Protein AF-A0A818KLT3-F1 (afdb_monomer)

Radius of gyration: 35.31 Å; Cα contacts (8 Å, |Δi|>4): 53; chains: 1; bounding box: 68×45×91 Å

Structure (mmCIF, N/CA/C/O backbone):
data_AF-A0A818KLT3-F1
#
_entry.id   AF-A0A818KLT3-F1
#
loop_
_atom_site.group_PDB
_atom_site.id
_atom_site.type_symbol
_atom_site.label_atom_id
_atom_site.label_alt_id
_atom_site.label_comp_id
_atom_site.label_asym_id
_atom_site.label_entity_id
_atom_site.label_seq_id
_atom_site.pdbx_PDB_ins_code
_atom_site.Cartn_x
_atom_site.Cartn_y
_atom_site.Car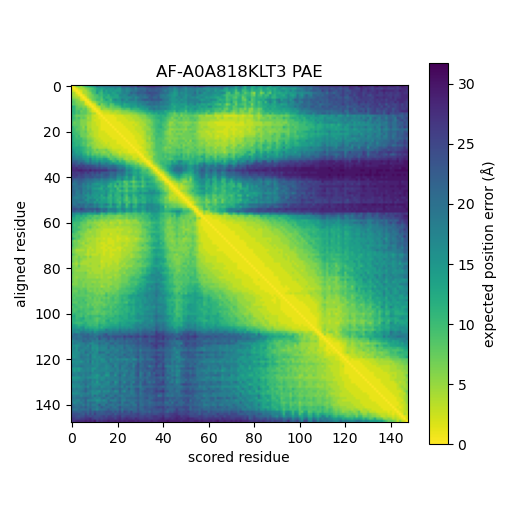tn_z
_atom_site.occupancy
_atom_site.B_iso_or_equiv
_atom_site.auth_seq_id
_atom_site.auth_comp_id
_atom_site.auth_asym_id
_atom_site.auth_atom_id
_atom_site.pdbx_PDB_model_num
ATOM 1 N N . LEU A 1 1 ? -3.341 -12.448 -14.143 1.00 58.94 1 LEU A N 1
ATOM 2 C CA . LEU A 1 1 ? -2.580 -11.339 -14.772 1.00 58.94 1 LEU A CA 1
ATOM 3 C C . LEU A 1 1 ? -2.414 -11.586 -16.280 1.00 58.94 1 LEU A C 1
ATOM 5 O O . LEU A 1 1 ? -1.324 -11.453 -16.813 1.00 58.94 1 LEU A O 1
ATOM 9 N N . GLU A 1 2 ? -3.491 -11.923 -17.000 1.00 61.22 2 GLU A N 1
ATOM 10 C CA . GLU A 1 2 ? -3.429 -12.132 -18.464 1.00 61.22 2 GLU A CA 1
ATOM 11 C C . GLU A 1 2 ? -3.112 -10.834 -19.226 1.00 61.22 2 GLU A C 1
ATOM 13 O O . GLU A 1 2 ? -2.567 -10.857 -20.324 1.00 61.22 2 GLU A O 1
ATOM 18 N N . ILE A 1 3 ? -3.393 -9.685 -18.604 1.00 61.66 3 ILE A N 1
ATOM 19 C CA . ILE A 1 3 ? -3.126 -8.349 -19.146 1.00 61.66 3 ILE A CA 1
ATOM 20 C C . ILE A 1 3 ? -1.622 -8.115 -19.374 1.00 61.66 3 ILE A C 1
ATOM 22 O O . ILE A 1 3 ? -1.264 -7.452 -20.342 1.00 61.66 3 ILE A O 1
ATOM 26 N N . GLU A 1 4 ? -0.742 -8.709 -18.561 1.00 59.59 4 GLU A N 1
ATOM 27 C CA . GLU A 1 4 ? 0.715 -8.554 -18.712 1.00 59.59 4 GLU A CA 1
ATOM 28 C C . GLU A 1 4 ? 1.304 -9.384 -19.863 1.00 59.59 4 GLU A C 1
ATOM 30 O O . GLU A 1 4 ? 2.436 -9.147 -20.274 1.00 59.59 4 GLU A O 1
ATOM 35 N N . GLN A 1 5 ? 0.545 -10.327 -20.435 1.00 61.34 5 GLN A N 1
ATOM 36 C CA . GLN A 1 5 ? 0.989 -11.089 -21.610 1.00 61.34 5 GLN A CA 1
ATOM 37 C C . GLN A 1 5 ? 0.965 -10.255 -22.897 1.00 61.34 5 GLN A C 1
ATOM 39 O O . GLN A 1 5 ? 1.526 -10.661 -23.914 1.00 61.34 5 GLN A O 1
ATOM 44 N N . ARG A 1 6 ? 0.313 -9.089 -22.880 1.00 65.88 6 ARG A N 1
ATOM 45 C CA . ARG A 1 6 ? 0.240 -8.191 -24.028 1.00 65.88 6 ARG A CA 1
ATOM 46 C C . ARG A 1 6 ? 1.234 -7.048 -23.835 1.00 65.88 6 ARG A C 1
ATOM 48 O O . ARG A 1 6 ? 1.135 -6.288 -22.876 1.00 65.88 6 ARG A O 1
ATOM 55 N N . VAL A 1 7 ? 2.175 -6.907 -24.768 1.00 60.53 7 VAL A N 1
ATOM 56 C CA . VAL A 1 7 ? 3.218 -5.871 -24.717 1.00 60.53 7 VAL A CA 1
ATOM 57 C C . VAL A 1 7 ? 2.644 -4.527 -25.169 1.00 60.53 7 VAL A C 1
ATOM 59 O O . VAL A 1 7 ? 2.838 -4.099 -26.303 1.00 60.53 7 VAL A O 1
ATOM 62 N N . PHE A 1 8 ? 1.882 -3.866 -24.298 1.00 66.69 8 PHE A N 1
ATOM 63 C CA . PHE A 1 8 ? 1.438 -2.492 -24.519 1.00 66.69 8 PHE A CA 1
ATOM 64 C C . PHE A 1 8 ? 1.324 -1.725 -23.203 1.00 66.69 8 PHE A C 1
ATOM 66 O O . PHE A 1 8 ? 0.899 -2.235 -22.165 1.00 66.69 8 PHE A O 1
ATOM 73 N N . THR A 1 9 ? 1.688 -0.447 -23.243 1.00 64.44 9 THR A N 1
ATOM 74 C CA . THR A 1 9 ? 1.477 0.465 -22.123 1.00 64.44 9 THR A CA 1
ATOM 75 C C . THR A 1 9 ? 1.062 1.832 -22.647 1.00 64.44 9 THR A C 1
ATOM 77 O O . THR A 1 9 ? 1.774 2.448 -23.430 1.00 64.44 9 THR A O 1
ATOM 80 N N . LEU A 1 10 ? -0.105 2.309 -22.210 1.00 68.75 10 LEU A N 1
ATOM 81 C CA . LEU A 1 10 ? -0.555 3.696 -22.409 1.00 68.75 10 LEU A CA 1
ATOM 82 C C . LEU A 1 10 ? -0.113 4.598 -21.248 1.00 68.75 10 LEU A C 1
ATOM 84 O O . LEU A 1 10 ? -0.602 5.712 -21.076 1.00 68.75 10 LEU A O 1
ATOM 88 N N . ASN A 1 11 ? 0.768 4.090 -20.387 1.00 71.62 11 ASN A N 1
ATOM 89 C CA . ASN A 1 11 ? 1.147 4.777 -19.173 1.00 71.62 11 ASN A CA 1
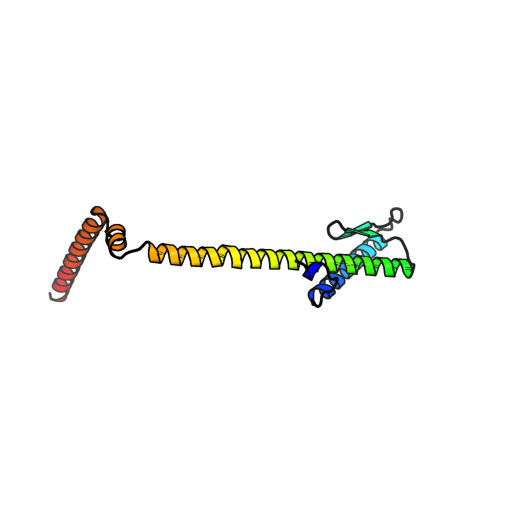ATOM 90 C C . ASN A 1 11 ? 2.145 5.901 -19.485 1.00 71.62 11 ASN A C 1
ATOM 92 O O . ASN A 1 11 ? 3.236 5.630 -19.986 1.00 71.62 11 ASN A O 1
ATOM 96 N N . HIS A 1 12 ? 1.803 7.140 -19.124 1.00 74.31 12 HIS A N 1
ATOM 97 C CA . HIS A 1 12 ? 2.683 8.308 -19.256 1.00 74.31 12 HIS A CA 1
ATOM 98 C C . HIS A 1 12 ? 4.050 8.099 -18.576 1.00 74.31 12 HIS A C 1
ATOM 100 O O . HIS A 1 12 ? 5.069 8.564 -19.085 1.00 74.31 12 HIS A O 1
ATOM 106 N N . TYR A 1 13 ? 4.100 7.296 -17.503 1.00 76.25 13 TYR A N 1
ATOM 107 C CA . TYR A 1 13 ? 5.344 6.937 -16.817 1.00 76.25 13 TYR A CA 1
ATOM 108 C C . TYR A 1 13 ? 6.360 6.212 -17.709 1.00 76.25 13 TYR A C 1
ATOM 110 O O . TYR A 1 13 ? 7.548 6.194 -17.380 1.00 76.25 13 TYR A O 1
ATOM 118 N N . TYR A 1 14 ? 5.931 5.610 -18.820 1.00 81.88 14 TYR A N 1
ATOM 119 C CA . TYR A 1 14 ? 6.835 4.961 -19.764 1.00 81.88 14 TYR A CA 1
ATOM 120 C C . TYR A 1 14 ? 7.809 5.965 -20.388 1.00 81.88 14 TYR A C 1
ATOM 122 O O . TYR A 1 14 ? 9.019 5.780 -20.271 1.00 81.88 14 TYR A O 1
ATOM 130 N N . MET A 1 15 ? 7.308 7.061 -20.970 1.00 83.56 15 MET A N 1
ATOM 131 C CA . MET A 1 15 ? 8.165 8.065 -21.617 1.00 83.56 15 MET A CA 1
ATOM 132 C C . MET A 1 15 ? 9.043 8.797 -20.601 1.00 83.56 15 MET A C 1
ATOM 134 O O . MET A 1 15 ? 10.216 9.043 -20.875 1.00 83.56 15 MET A O 1
ATOM 138 N N . ASP A 1 16 ? 8.541 9.041 -19.389 1.00 84.69 16 ASP A N 1
ATOM 139 C CA . ASP A 1 16 ? 9.361 9.574 -18.297 1.00 84.69 16 ASP A CA 1
ATOM 140 C C . ASP A 1 16 ? 10.511 8.633 -17.927 1.00 84.69 16 ASP A C 1
ATOM 142 O O . ASP A 1 16 ? 11.627 9.075 -17.651 1.00 84.69 16 ASP A O 1
ATOM 146 N N . THR A 1 17 ? 10.253 7.324 -17.920 1.00 84.44 17 THR A N 1
ATOM 147 C CA . THR A 1 17 ? 11.263 6.307 -17.607 1.00 84.44 17 THR A CA 1
ATOM 148 C C . THR A 1 17 ? 12.289 6.195 -18.730 1.00 84.44 17 THR A C 1
ATOM 150 O O . THR A 1 17 ? 13.486 6.181 -18.444 1.00 84.44 17 THR A O 1
ATOM 153 N N . VAL A 1 18 ? 11.846 6.208 -19.991 1.00 85.00 18 VAL A N 1
ATOM 154 C CA . VAL A 1 18 ? 12.726 6.274 -21.168 1.00 85.00 18 VAL A CA 1
ATOM 155 C C . VAL A 1 18 ? 13.624 7.508 -21.089 1.00 85.00 18 VAL A C 1
ATOM 157 O O . VAL A 1 18 ? 14.842 7.378 -21.182 1.00 85.00 18 VAL A O 1
ATOM 160 N N . ASN A 1 19 ? 13.059 8.691 -20.841 1.00 85.19 19 ASN A N 1
ATOM 161 C CA . ASN A 1 19 ? 13.813 9.943 -20.754 1.00 85.19 19 ASN A CA 1
ATOM 162 C C . ASN A 1 19 ? 14.825 9.927 -19.603 1.00 85.19 19 ASN A C 1
ATOM 164 O O . ASN A 1 19 ? 15.968 10.345 -19.779 1.00 85.19 19 ASN A O 1
ATOM 168 N N . LYS A 1 20 ? 14.445 9.393 -18.435 1.00 86.00 20 LYS A N 1
ATOM 169 C CA . LYS A 1 20 ? 15.360 9.222 -17.294 1.00 86.00 20 LYS A CA 1
ATOM 170 C C . LYS A 1 20 ? 16.515 8.280 -17.625 1.00 86.00 20 LYS A C 1
ATOM 172 O O . LYS A 1 20 ? 17.650 8.569 -17.257 1.00 86.00 20 LYS A O 1
ATOM 177 N N . ILE A 1 21 ? 16.237 7.172 -18.309 1.00 83.44 21 ILE A N 1
ATOM 178 C CA . ILE A 1 21 ? 17.261 6.217 -18.740 1.00 83.44 21 ILE A CA 1
ATOM 179 C C . ILE A 1 21 ? 18.202 6.866 -19.764 1.00 83.44 21 ILE A C 1
ATOM 181 O O . ILE A 1 21 ? 19.416 6.818 -19.576 1.00 83.44 21 ILE A O 1
ATOM 185 N N . LYS A 1 22 ? 17.657 7.537 -20.789 1.00 82.94 22 LYS A N 1
ATOM 186 C CA . LYS A 1 22 ? 18.443 8.257 -21.804 1.00 82.94 22 LYS A CA 1
ATOM 187 C C . LYS A 1 22 ? 19.332 9.332 -21.187 1.00 82.94 22 LYS A C 1
ATOM 189 O O . LYS A 1 22 ? 20.502 9.419 -21.540 1.00 82.94 22 LYS A O 1
ATOM 194 N N . LYS A 1 23 ? 18.809 10.103 -20.230 1.00 84.94 23 LYS A N 1
ATOM 195 C CA . LYS A 1 23 ? 19.579 11.128 -19.516 1.00 84.94 23 LYS A CA 1
ATOM 196 C C . LYS A 1 23 ? 20.752 10.521 -18.741 1.00 84.94 23 LYS A C 1
ATOM 198 O O . LYS A 1 23 ? 21.879 10.969 -18.909 1.00 84.94 23 LYS A O 1
ATOM 203 N N . LYS A 1 24 ? 20.514 9.460 -17.960 1.00 82.50 24 LYS A N 1
ATOM 204 C CA . LYS A 1 24 ? 21.593 8.767 -17.232 1.00 82.50 24 LYS A CA 1
ATOM 205 C C . LYS A 1 24 ? 22.645 8.173 -18.172 1.00 82.50 24 LYS A C 1
ATOM 207 O O . LYS A 1 24 ? 23.828 8.176 -17.854 1.00 82.50 24 LYS A O 1
ATOM 212 N N . TYR A 1 25 ? 22.212 7.664 -19.323 1.00 76.94 25 TYR A N 1
ATOM 213 C CA . TYR A 1 25 ? 23.114 7.172 -20.357 1.00 76.94 25 TYR A CA 1
ATOM 214 C C . TYR A 1 25 ? 23.993 8.291 -20.938 1.00 76.94 25 TYR A C 1
ATOM 216 O O . TYR A 1 25 ? 25.198 8.102 -21.079 1.00 76.94 25 TYR A O 1
ATOM 224 N N . GLN A 1 26 ? 23.416 9.459 -21.240 1.00 80.19 26 GLN A N 1
ATOM 225 C CA . GLN A 1 26 ? 24.170 10.625 -21.714 1.00 80.19 26 GLN A CA 1
ATOM 226 C C . GLN A 1 26 ? 25.210 11.071 -20.680 1.00 80.19 26 GLN A C 1
ATOM 228 O O . GLN A 1 26 ? 26.383 11.183 -21.020 1.00 80.19 26 GLN A O 1
ATOM 233 N N . GLU A 1 27 ? 24.808 11.204 -19.412 1.00 80.88 27 GLU A N 1
ATOM 234 C CA . GLU A 1 27 ? 25.710 11.541 -18.300 1.00 80.88 27 GLU A CA 1
ATOM 235 C C . GLU A 1 27 ? 26.882 10.548 -18.188 1.00 80.88 27 GLU A C 1
ATOM 237 O O . GLU A 1 27 ? 28.038 10.948 -18.029 1.00 80.88 27 GLU A O 1
ATOM 242 N N . TYR A 1 28 ? 26.608 9.246 -18.324 1.00 74.38 28 TYR A N 1
ATOM 243 C CA . TYR A 1 28 ? 27.644 8.215 -18.321 1.00 74.38 28 TYR A CA 1
ATOM 244 C C . TYR A 1 28 ? 28.578 8.328 -19.531 1.00 74.38 28 TYR A C 1
ATOM 246 O O . TYR A 1 28 ? 29.798 8.311 -19.367 1.00 74.38 28 TYR A O 1
ATOM 254 N N . ASN A 1 29 ? 28.035 8.481 -20.739 1.00 72.12 29 ASN A N 1
ATOM 255 C CA . ASN A 1 29 ? 28.832 8.581 -21.961 1.00 72.12 29 ASN A CA 1
ATOM 256 C C . ASN A 1 29 ? 29.745 9.821 -21.944 1.00 72.12 29 ASN A C 1
ATOM 258 O O . ASN A 1 29 ? 30.922 9.733 -22.295 1.00 72.12 29 ASN A O 1
ATOM 262 N N . ASP A 1 30 ? 29.239 10.954 -21.457 1.00 75.31 30 ASP A N 1
ATOM 263 C CA . ASP A 1 30 ? 30.022 12.181 -21.298 1.00 75.31 30 ASP A CA 1
ATOM 264 C C . ASP A 1 30 ? 31.162 11.990 -20.283 1.00 75.31 30 ASP A C 1
ATOM 266 O O . ASP A 1 30 ? 32.295 12.409 -20.534 1.00 75.31 30 ASP A O 1
ATOM 270 N N . SER A 1 31 ? 30.914 11.263 -19.186 1.00 71.56 31 SER A N 1
ATOM 271 C CA . SER A 1 31 ? 31.950 10.928 -18.197 1.00 71.56 31 SER A CA 1
ATOM 272 C C . SER A 1 31 ? 33.048 10.002 -18.746 1.00 71.56 31 SER A C 1
ATOM 274 O O . SER A 1 31 ? 34.224 10.167 -18.418 1.00 71.56 31 SER A O 1
ATOM 276 N N . VAL A 1 32 ? 32.695 9.049 -19.617 1.00 68.88 32 VAL A N 1
ATOM 277 C CA . VAL A 1 32 ? 33.655 8.126 -20.247 1.00 68.88 32 VAL A CA 1
ATOM 278 C C . VAL A 1 32 ? 34.520 8.862 -21.272 1.00 68.88 32 VAL A C 1
ATOM 280 O O . VAL A 1 32 ? 35.735 8.658 -21.300 1.00 68.88 32 VAL A O 1
ATOM 283 N N . LYS A 1 33 ? 33.928 9.765 -22.066 1.00 65.50 33 LYS A N 1
ATOM 284 C CA . LYS A 1 33 ? 34.661 10.600 -23.033 1.00 65.50 33 LYS A CA 1
ATOM 285 C C . LYS A 1 33 ? 35.692 11.511 -22.365 1.00 65.50 33 LYS A C 1
ATOM 287 O O . LYS A 1 33 ? 36.781 11.677 -22.906 1.00 65.50 33 LYS A O 1
ATOM 292 N N . LEU A 1 34 ? 35.374 12.061 -21.193 1.00 61.16 34 LEU A N 1
ATOM 293 C CA . LEU A 1 34 ? 36.282 12.921 -20.424 1.00 61.16 34 LEU A CA 1
ATOM 294 C C . LEU A 1 34 ? 37.477 12.160 -19.823 1.00 61.16 34 LEU A C 1
ATOM 296 O O . LEU A 1 34 ? 38.543 12.744 -19.649 1.00 61.16 34 LEU A O 1
ATOM 300 N N . ASN A 1 35 ? 37.327 10.861 -19.543 1.00 61.16 35 ASN A N 1
ATOM 301 C CA . ASN A 1 35 ? 38.325 10.067 -18.817 1.00 61.16 35 ASN A CA 1
ATOM 302 C C . ASN A 1 35 ? 39.304 9.275 -19.707 1.00 61.16 35 ASN A C 1
ATOM 304 O O . ASN A 1 35 ? 40.161 8.571 -19.175 1.00 61.16 35 ASN A O 1
ATOM 308 N N . GLY A 1 36 ? 39.204 9.354 -21.040 1.00 55.38 36 GLY A N 1
ATOM 309 C CA . GLY A 1 36 ? 40.212 8.850 -21.995 1.00 55.38 36 GLY A CA 1
ATOM 310 C C . GLY A 1 36 ? 40.485 7.331 -22.014 1.00 55.38 36 GLY A C 1
ATOM 311 O O . GLY A 1 36 ? 41.209 6.848 -22.885 1.00 55.38 36 GLY A O 1
ATOM 312 N N . ASN A 1 37 ? 39.905 6.548 -21.101 1.00 51.78 37 ASN A N 1
ATOM 313 C CA . ASN A 1 37 ? 40.144 5.110 -20.974 1.00 51.78 37 ASN A CA 1
ATOM 314 C C . ASN A 1 37 ? 39.310 4.312 -21.992 1.00 51.78 37 ASN A C 1
ATOM 316 O O . ASN A 1 37 ? 38.182 3.907 -21.731 1.00 51.78 37 ASN A O 1
ATOM 320 N N . THR A 1 38 ? 39.889 4.058 -23.164 1.00 52.81 38 THR A N 1
ATOM 321 C CA . THR A 1 38 ? 39.246 3.418 -24.332 1.00 52.81 38 THR A CA 1
ATOM 322 C C . THR A 1 38 ? 39.532 1.914 -24.473 1.00 52.81 38 THR A C 1
ATOM 324 O O . THR A 1 38 ? 39.428 1.365 -25.565 1.00 52.81 38 THR A O 1
ATOM 327 N N . LYS A 1 39 ? 39.903 1.206 -23.395 1.00 50.12 39 LYS A N 1
ATOM 328 C CA . LYS A 1 39 ? 40.310 -0.217 -23.489 1.00 50.12 39 LYS A CA 1
ATOM 329 C C . LYS A 1 39 ? 39.253 -1.256 -23.103 1.00 50.12 39 LYS A C 1
ATOM 331 O O . LYS A 1 39 ? 39.520 -2.445 -23.239 1.00 50.12 39 LYS A O 1
ATOM 336 N N . VAL A 1 40 ? 38.062 -0.851 -22.667 1.00 52.06 40 VAL A N 1
ATOM 337 C CA . VAL A 1 40 ? 36.970 -1.782 -22.339 1.00 52.06 40 VAL A CA 1
ATOM 338 C C . VAL A 1 40 ? 35.687 -1.243 -22.958 1.00 52.06 40 VAL A C 1
ATOM 340 O O . VAL A 1 40 ? 35.375 -0.073 -22.748 1.00 52.06 40 VAL A O 1
ATOM 343 N N . SER A 1 41 ? 34.957 -2.069 -23.719 1.00 55.25 41 SER A N 1
ATOM 344 C CA . SER A 1 41 ? 33.611 -1.723 -24.191 1.00 55.25 41 SER A CA 1
ATOM 345 C C . SER A 1 41 ? 32.792 -1.245 -22.989 1.00 55.25 41 SER A C 1
ATOM 347 O O . SER A 1 41 ? 32.635 -2.028 -22.042 1.00 55.25 41 SER A O 1
ATOM 349 N N . PRO A 1 42 ? 32.325 0.018 -22.961 1.00 58.22 42 PRO A N 1
ATOM 350 C CA . PRO A 1 42 ? 31.604 0.528 -21.811 1.00 58.22 42 PRO A CA 1
ATOM 351 C C . PRO A 1 42 ? 30.359 -0.335 -21.639 1.00 58.22 42 PRO A C 1
ATOM 353 O O . PRO A 1 42 ? 29.590 -0.511 -22.579 1.00 58.22 42 PRO A O 1
ATOM 356 N N . LYS A 1 43 ? 30.192 -0.922 -20.459 1.00 61.38 43 LYS A N 1
ATOM 357 C CA . LYS A 1 43 ? 28.976 -1.635 -20.077 1.00 61.38 43 LYS A CA 1
ATOM 358 C C . LYS A 1 43 ? 28.245 -0.731 -19.107 1.00 61.38 43 LYS A C 1
ATOM 360 O O . LYS A 1 43 ? 28.727 -0.502 -17.998 1.00 61.38 43 LYS A O 1
ATOM 365 N N . PHE A 1 44 ? 27.119 -0.179 -19.540 1.00 63.91 44 PHE A N 1
ATOM 366 C CA . PHE A 1 44 ? 26.303 0.684 -18.700 1.00 63.91 44 PHE A CA 1
ATOM 367 C C . PHE A 1 44 ? 25.233 -0.161 -18.010 1.00 63.91 44 PHE A C 1
ATOM 369 O O . PHE A 1 44 ? 24.354 -0.709 -18.669 1.00 63.91 44 PHE A O 1
ATOM 376 N N . CYS A 1 45 ? 25.316 -0.301 -16.687 1.00 60.69 45 CYS A N 1
ATOM 377 C CA . CYS A 1 45 ? 24.329 -1.062 -15.923 1.00 60.69 45 CYS A CA 1
ATOM 378 C C . CYS A 1 45 ? 23.191 -0.160 -15.439 1.00 60.69 45 CYS A C 1
ATOM 380 O O . CYS A 1 45 ? 23.416 0.800 -14.700 1.00 60.69 45 CYS A O 1
ATOM 382 N N . ILE A 1 46 ? 21.954 -0.517 -15.782 1.00 60.75 46 ILE A N 1
ATOM 383 C CA . ILE A 1 46 ? 20.744 0.081 -15.215 1.00 60.75 46 ILE A CA 1
ATOM 384 C C . ILE A 1 46 ? 19.997 -0.997 -14.436 1.00 60.75 46 ILE A C 1
ATOM 386 O O . ILE A 1 46 ? 19.300 -1.797 -15.048 1.00 60.75 46 ILE A O 1
ATOM 390 N N . ASN A 1 47 ? 20.085 -0.984 -13.100 1.00 56.12 47 ASN A N 1
ATOM 391 C CA . ASN A 1 47 ? 19.422 -1.968 -12.225 1.00 56.12 47 ASN A CA 1
ATOM 392 C C . ASN A 1 47 ? 19.586 -3.409 -12.759 1.00 56.12 47 ASN A C 1
ATOM 394 O O . ASN A 1 47 ? 18.602 -4.047 -13.117 1.00 56.12 47 ASN A O 1
ATOM 398 N N . ASP A 1 48 ? 20.834 -3.859 -12.894 1.00 59.47 48 ASP A N 1
ATOM 399 C CA . ASP A 1 48 ? 21.229 -5.197 -13.373 1.00 59.47 4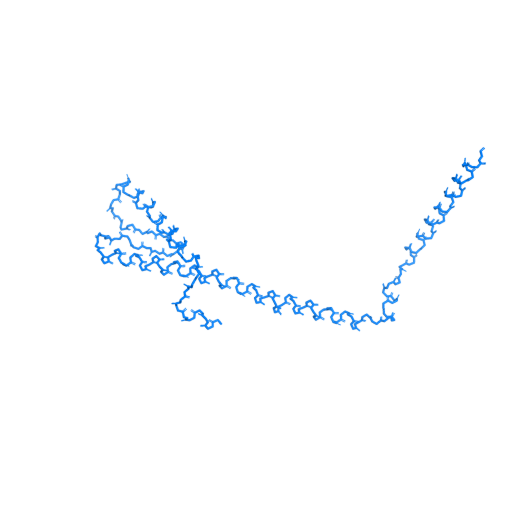8 ASP A CA 1
ATOM 400 C C . ASP A 1 48 ? 21.030 -5.491 -14.871 1.00 59.47 48 ASP A C 1
ATOM 402 O O . ASP A 1 48 ? 21.507 -6.513 -15.365 1.00 59.47 48 ASP A O 1
ATOM 406 N N . PHE A 1 49 ? 20.444 -4.569 -15.643 1.00 58.47 49 PHE A N 1
ATOM 407 C CA . PHE A 1 49 ? 20.455 -4.650 -17.106 1.00 58.47 49 PHE A CA 1
ATOM 408 C C . PHE A 1 49 ? 21.738 -4.039 -17.667 1.00 58.47 49 PHE A C 1
ATOM 410 O O . PHE A 1 49 ? 21.991 -2.845 -17.498 1.00 58.47 49 PHE A O 1
ATOM 417 N N . VAL A 1 50 ? 22.542 -4.861 -18.345 1.00 62.38 50 VAL A N 1
ATOM 418 C CA . VAL A 1 50 ? 23.765 -4.428 -19.030 1.00 62.38 50 VAL A CA 1
ATOM 419 C C . VAL A 1 50 ? 23.405 -3.904 -20.414 1.00 62.38 50 VAL A C 1
ATOM 421 O O . VAL A 1 50 ? 22.977 -4.666 -21.278 1.00 62.38 50 VAL A O 1
ATOM 424 N N . ILE A 1 51 ? 23.614 -2.611 -20.624 1.00 65.56 51 ILE A N 1
ATOM 425 C CA . ILE A 1 51 ? 23.520 -1.965 -21.928 1.00 65.56 51 ILE A CA 1
ATOM 426 C C . ILE A 1 51 ? 24.911 -1.981 -22.560 1.00 65.56 51 ILE A C 1
ATOM 428 O O . ILE A 1 51 ? 25.879 -1.484 -21.973 1.00 65.56 51 ILE A O 1
ATOM 432 N N . ASP A 1 52 ? 25.004 -2.588 -23.741 1.00 63.53 52 ASP A N 1
ATOM 433 C CA . ASP A 1 52 ? 26.220 -2.591 -24.552 1.00 63.53 52 ASP A CA 1
ATOM 434 C C . ASP A 1 52 ? 26.325 -1.266 -25.308 1.00 63.53 52 ASP A C 1
ATOM 436 O O . ASP A 1 52 ? 25.391 -0.868 -26.002 1.00 63.53 52 ASP A O 1
ATOM 440 N N . VAL A 1 53 ? 27.458 -0.584 -25.147 1.00 62.66 53 VAL A N 1
ATOM 441 C CA . VAL A 1 53 ? 27.717 0.748 -25.706 1.00 62.66 53 VAL A CA 1
ATOM 442 C C . VAL A 1 53 ? 28.785 0.713 -26.812 1.00 62.66 53 VAL A C 1
ATOM 444 O O . VAL A 1 53 ? 29.404 1.725 -27.147 1.00 62.66 53 VAL A O 1
ATOM 447 N N . SER A 1 54 ? 29.071 -0.471 -27.357 1.00 58.44 54 SER A N 1
ATOM 448 C CA . SER A 1 54 ? 30.058 -0.643 -28.421 1.00 58.44 54 SER A CA 1
ATOM 449 C C . SER A 1 54 ? 29.503 -0.335 -29.823 1.00 58.44 54 SER A C 1
ATOM 451 O O . SER A 1 54 ? 29.044 -1.215 -30.541 1.00 58.44 54 SER A O 1
ATOM 453 N N . GLY A 1 55 ? 29.623 0.918 -30.277 1.00 59.62 55 GLY A N 1
ATOM 454 C CA . GLY A 1 55 ? 29.509 1.231 -31.709 1.00 59.62 55 GLY A CA 1
ATOM 455 C C . GLY A 1 55 ? 28.939 2.606 -32.055 1.00 59.62 55 GLY A C 1
ATOM 456 O O . GLY A 1 55 ? 28.106 3.158 -31.351 1.00 59.62 55 GLY A O 1
ATOM 457 N N . LEU A 1 56 ? 29.383 3.151 -33.191 1.00 62.28 56 LEU A N 1
ATOM 458 C CA . LEU A 1 56 ? 28.906 4.416 -33.776 1.00 62.28 56 LEU A CA 1
ATOM 459 C C . LEU A 1 56 ? 27.960 4.191 -34.975 1.00 62.28 56 LEU A C 1
ATOM 461 O O . LEU A 1 56 ? 27.723 5.113 -35.751 1.00 62.28 56 LEU A O 1
ATOM 465 N N . SER A 1 57 ? 27.455 2.967 -35.175 1.00 75.88 57 SER A N 1
ATOM 466 C CA . SER A 1 57 ? 26.567 2.651 -36.300 1.00 75.88 57 SER A CA 1
ATOM 467 C C . SER A 1 57 ? 25.100 2.944 -35.972 1.00 75.88 57 SER A C 1
ATOM 469 O O . SER A 1 57 ? 24.667 2.851 -34.822 1.00 75.88 57 SER A O 1
ATOM 471 N N . ASN A 1 58 ? 24.306 3.241 -37.005 1.00 79.69 58 ASN A N 1
ATOM 472 C CA . ASN A 1 58 ? 22.855 3.420 -36.875 1.00 79.69 58 ASN A CA 1
ATOM 473 C C . ASN A 1 58 ? 22.169 2.171 -36.299 1.00 79.69 58 ASN A C 1
ATOM 475 O O . ASN A 1 58 ? 21.217 2.281 -35.533 1.00 79.69 58 ASN A O 1
ATOM 479 N N . GLU A 1 59 ? 22.674 0.985 -36.642 1.00 75.44 59 GLU A N 1
ATOM 480 C CA . GLU A 1 59 ? 22.181 -0.298 -36.132 1.00 75.44 59 GLU A CA 1
ATOM 481 C C . GLU A 1 59 ? 22.445 -0.448 -34.632 1.00 75.44 59 GLU A C 1
ATOM 483 O O . GLU A 1 59 ? 21.567 -0.884 -33.890 1.00 75.44 59 GLU A O 1
ATOM 488 N N . HIS A 1 60 ? 23.622 -0.021 -34.164 1.00 74.44 60 HIS A N 1
ATOM 489 C CA . HIS A 1 60 ? 23.947 -0.021 -32.742 1.00 74.44 60 HIS A CA 1
ATOM 490 C C . HIS A 1 60 ? 23.068 0.969 -31.968 1.00 74.44 60 HIS A C 1
ATOM 492 O O . HIS A 1 60 ? 22.541 0.636 -30.909 1.00 74.44 60 HIS A O 1
ATOM 498 N N . GLN A 1 61 ? 22.827 2.157 -32.531 1.00 77.38 61 GLN A N 1
ATOM 499 C CA . GLN A 1 61 ? 21.919 3.136 -31.935 1.00 77.38 61 GLN A CA 1
ATOM 500 C C . GLN A 1 61 ? 20.475 2.608 -31.862 1.00 77.38 61 GLN A C 1
ATOM 502 O O . GLN A 1 61 ? 19.816 2.767 -30.836 1.00 77.38 61 GLN A O 1
ATOM 507 N N . ALA A 1 62 ? 20.001 1.918 -32.904 1.00 79.94 62 ALA A N 1
ATOM 508 C CA . ALA A 1 62 ? 18.689 1.275 -32.898 1.00 79.94 62 ALA A CA 1
ATOM 509 C C . ALA A 1 62 ? 18.597 0.150 -31.849 1.00 79.94 62 ALA A C 1
ATOM 511 O O . ALA A 1 62 ? 17.588 0.038 -31.150 1.00 79.94 62 ALA A O 1
ATOM 512 N N . ALA A 1 63 ? 19.656 -0.651 -31.693 1.00 80.62 63 ALA A N 1
ATOM 513 C CA . ALA A 1 63 ? 19.735 -1.683 -30.660 1.00 80.62 63 ALA A CA 1
ATOM 514 C C . ALA A 1 63 ? 19.713 -1.080 -29.246 1.00 80.62 63 ALA A C 1
ATOM 516 O O . ALA A 1 63 ? 18.988 -1.568 -28.377 1.00 80.62 63 ALA A O 1
ATOM 517 N N . LEU A 1 64 ? 20.442 0.016 -29.026 1.00 80.25 64 LEU A N 1
ATOM 518 C CA . LEU A 1 64 ? 20.435 0.765 -27.773 1.00 80.25 64 LEU A CA 1
ATOM 519 C C . LEU A 1 64 ? 19.039 1.324 -27.457 1.00 80.25 64 LEU A C 1
ATOM 521 O O . LEU A 1 64 ? 18.543 1.162 -26.341 1.00 80.25 64 LEU A O 1
ATOM 525 N N . ASP A 1 65 ? 18.375 1.947 -28.431 1.00 81.81 65 ASP A N 1
ATOM 526 C CA . ASP A 1 65 ? 17.017 2.470 -28.257 1.00 81.81 65 ASP A CA 1
ATOM 527 C C . ASP A 1 65 ? 16.013 1.352 -27.921 1.00 81.81 65 ASP A C 1
ATOM 529 O O . ASP A 1 65 ? 15.161 1.535 -27.045 1.00 81.81 65 ASP A O 1
ATOM 533 N N . ALA A 1 66 ? 16.154 0.170 -28.532 1.00 84.06 66 ALA A N 1
ATOM 534 C CA . ALA A 1 66 ? 15.355 -1.008 -28.197 1.00 84.06 66 ALA A CA 1
ATOM 535 C C . ALA A 1 66 ? 15.622 -1.506 -26.764 1.00 84.06 66 ALA A C 1
ATOM 537 O O . ALA A 1 66 ? 14.677 -1.769 -26.020 1.00 84.06 66 ALA A O 1
ATOM 538 N N . GLN A 1 67 ? 16.886 -1.575 -26.334 1.00 82.44 67 GLN A N 1
ATOM 539 C CA . GLN A 1 67 ? 17.245 -1.968 -24.964 1.00 82.44 67 GLN A CA 1
ATOM 540 C C . GLN A 1 67 ? 16.684 -0.993 -23.921 1.00 82.44 67 GLN A C 1
ATOM 542 O O . GLN A 1 67 ? 16.149 -1.416 -22.891 1.00 82.44 67 GLN A O 1
ATOM 547 N N . ILE A 1 68 ? 16.751 0.312 -24.192 1.00 83.56 68 ILE A N 1
ATOM 548 C CA . ILE A 1 68 ? 16.170 1.353 -23.336 1.00 83.56 68 ILE A CA 1
ATOM 549 C C . ILE A 1 68 ? 14.646 1.211 -23.264 1.00 83.56 68 ILE A C 1
ATOM 551 O O . ILE A 1 68 ? 14.082 1.268 -22.169 1.00 83.56 68 ILE A O 1
ATOM 555 N N . ALA A 1 69 ? 13.983 0.998 -24.403 1.00 84.75 69 ALA A N 1
ATOM 556 C CA . ALA A 1 69 ? 12.540 0.786 -24.474 1.00 84.75 69 ALA A CA 1
ATOM 557 C C . ALA A 1 69 ? 12.104 -0.446 -23.664 1.00 84.75 69 ALA A C 1
ATOM 559 O O . ALA A 1 69 ? 11.198 -0.353 -22.834 1.00 84.75 69 ALA A O 1
ATOM 560 N N . MET A 1 70 ? 12.796 -1.577 -23.830 1.00 83.69 70 MET A N 1
ATOM 561 C CA . MET A 1 70 ? 12.538 -2.802 -23.067 1.00 83.69 70 MET A CA 1
ATOM 562 C C . MET A 1 70 ? 12.744 -2.584 -21.565 1.00 83.69 70 MET A C 1
ATOM 564 O O . MET A 1 70 ? 11.889 -2.949 -20.763 1.00 83.69 70 MET A O 1
ATOM 568 N N . SER A 1 71 ? 13.833 -1.918 -21.179 1.00 82.06 71 SER A N 1
ATOM 569 C CA . SER A 1 71 ? 14.147 -1.635 -19.773 1.00 82.06 71 SER A CA 1
ATOM 570 C C . SER A 1 71 ? 13.102 -0.720 -19.126 1.00 82.06 71 SER A C 1
ATOM 572 O O . SER A 1 71 ? 12.676 -0.943 -17.990 1.00 82.06 71 SER A O 1
ATOM 574 N N . ALA A 1 72 ? 12.650 0.306 -19.852 1.00 84.00 72 ALA A N 1
ATOM 575 C CA . ALA A 1 72 ? 11.577 1.186 -19.404 1.00 84.00 72 ALA A CA 1
ATOM 576 C C . ALA A 1 72 ? 10.245 0.437 -19.273 1.00 84.00 72 ALA A C 1
ATOM 578 O O . ALA A 1 72 ? 9.525 0.639 -18.294 1.00 84.00 72 ALA A O 1
ATOM 579 N N . TYR A 1 73 ? 9.935 -0.453 -20.217 1.00 85.00 73 TYR A N 1
ATOM 580 C CA . TYR A 1 73 ? 8.735 -1.282 -20.172 1.00 85.00 73 TYR A CA 1
ATOM 581 C C . TYR A 1 73 ? 8.730 -2.201 -18.945 1.00 85.00 73 TYR A C 1
ATOM 583 O O . TYR A 1 73 ? 7.767 -2.176 -18.178 1.00 85.00 73 TYR A O 1
ATOM 591 N N . CYS A 1 74 ? 9.826 -2.928 -18.696 1.00 84.31 74 CYS A N 1
ATOM 592 C CA . CYS A 1 74 ? 9.968 -3.804 -17.530 1.00 84.31 74 CYS A CA 1
ATOM 593 C C . CYS A 1 74 ? 9.705 -3.063 -16.212 1.00 84.31 74 CYS A C 1
ATOM 595 O O . CYS A 1 74 ? 8.975 -3.565 -15.364 1.00 84.31 74 CYS A O 1
ATOM 597 N N . ARG A 1 75 ? 10.212 -1.832 -16.063 1.00 83.75 75 ARG A N 1
ATOM 598 C CA . ARG A 1 75 ? 9.966 -1.009 -14.863 1.00 83.75 75 ARG A CA 1
ATOM 599 C C . ARG A 1 75 ? 8.505 -0.611 -14.689 1.00 83.75 75 ARG A C 1
ATOM 601 O O . ARG A 1 75 ? 7.998 -0.564 -13.570 1.00 83.75 75 ARG A O 1
ATOM 608 N N . VAL A 1 76 ? 7.823 -0.282 -15.784 1.00 85.50 76 VAL A N 1
ATOM 609 C CA . VAL A 1 76 ? 6.395 0.060 -15.733 1.00 85.50 76 VAL A CA 1
ATOM 610 C C . VAL A 1 76 ? 5.569 -1.162 -15.333 1.00 85.50 76 VAL A C 1
ATOM 612 O O . VAL A 1 76 ? 4.641 -1.024 -14.534 1.00 85.50 76 VAL A O 1
ATOM 615 N N . VAL A 1 77 ? 5.920 -2.339 -15.853 1.00 85.12 77 VAL A N 1
ATOM 616 C CA . VAL A 1 77 ? 5.296 -3.617 -15.486 1.00 85.12 77 VAL A CA 1
ATOM 617 C C . VAL A 1 77 ? 5.547 -3.943 -14.017 1.00 85.12 77 VAL A C 1
ATOM 619 O O . VAL A 1 77 ? 4.596 -4.210 -13.291 1.00 85.12 77 VAL A O 1
ATOM 622 N N . GLU A 1 78 ? 6.790 -3.843 -13.545 1.00 86.69 78 GLU A N 1
ATOM 623 C CA . GLU A 1 78 ? 7.154 -4.079 -12.143 1.00 86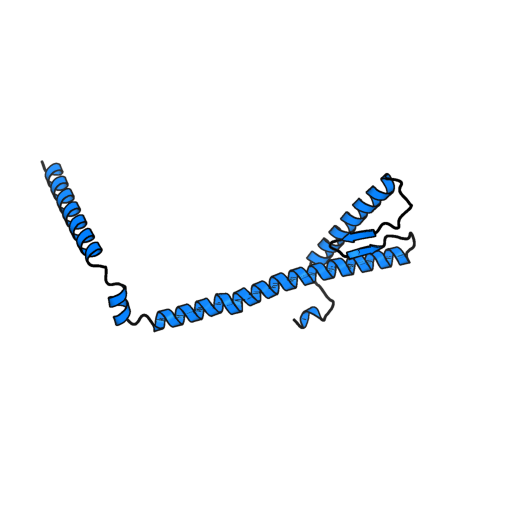.69 78 GLU A CA 1
ATOM 624 C C . GLU A 1 78 ? 6.323 -3.208 -11.194 1.00 86.69 78 GLU A C 1
ATOM 626 O O . GLU A 1 78 ? 5.662 -3.724 -10.292 1.00 86.69 78 GLU A O 1
ATOM 631 N N . LYS A 1 79 ? 6.265 -1.894 -11.454 1.00 86.06 79 LYS A N 1
ATOM 632 C CA . LYS A 1 79 ? 5.441 -0.970 -10.664 1.00 86.06 79 LYS A CA 1
ATOM 633 C C . LYS A 1 79 ? 3.970 -1.387 -10.668 1.00 86.06 79 LYS A C 1
ATOM 635 O O . LYS A 1 79 ? 3.335 -1.427 -9.619 1.00 86.06 79 LYS A O 1
ATOM 640 N N . ARG A 1 80 ? 3.425 -1.714 -11.843 1.00 86.62 80 ARG A N 1
ATOM 641 C CA . ARG A 1 80 ? 2.024 -2.121 -11.982 1.00 86.62 80 ARG A CA 1
ATOM 642 C C . ARG A 1 80 ? 1.731 -3.401 -11.202 1.00 86.62 80 ARG A C 1
ATOM 644 O O . ARG A 1 80 ? 0.687 -3.472 -10.564 1.00 86.62 80 ARG A O 1
ATOM 651 N N . ILE A 1 81 ? 2.632 -4.381 -11.229 1.00 87.94 81 ILE A N 1
ATOM 652 C CA . ILE A 1 81 ? 2.493 -5.623 -10.463 1.00 87.94 81 ILE A CA 1
ATOM 653 C C . ILE A 1 81 ? 2.466 -5.312 -8.967 1.00 87.94 81 ILE A C 1
ATOM 655 O O . ILE A 1 81 ? 1.556 -5.770 -8.280 1.00 87.94 81 ILE A O 1
ATOM 659 N N . VAL A 1 82 ? 3.409 -4.508 -8.468 1.00 90.81 82 VAL A N 1
ATOM 660 C CA . VAL A 1 82 ? 3.455 -4.119 -7.049 1.00 90.81 82 VAL A CA 1
ATOM 661 C C . VAL A 1 82 ? 2.157 -3.427 -6.628 1.00 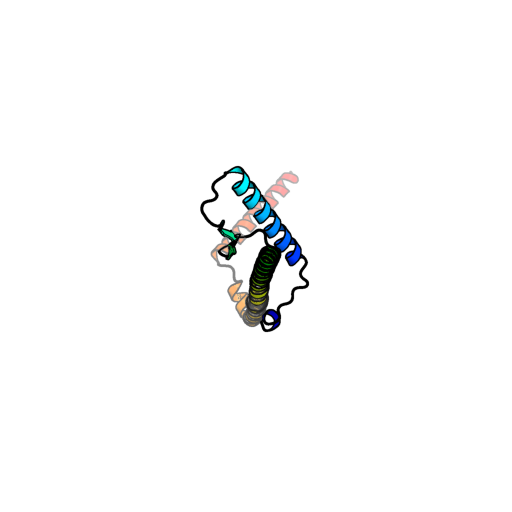90.81 82 VAL A C 1
ATOM 663 O O . VAL A 1 82 ? 1.548 -3.821 -5.630 1.00 90.81 82 VAL A O 1
ATOM 666 N N . ASP A 1 83 ? 1.693 -2.452 -7.411 1.00 90.19 83 ASP A N 1
ATOM 667 C CA . ASP A 1 83 ? 0.464 -1.711 -7.125 1.00 90.19 83 ASP A CA 1
ATOM 668 C C . ASP A 1 83 ? -0.768 -2.637 -7.156 1.00 90.19 83 ASP A C 1
ATOM 670 O O . ASP A 1 83 ? -1.582 -2.627 -6.231 1.00 90.19 83 ASP A O 1
ATOM 674 N N . GLN A 1 84 ? -0.896 -3.485 -8.183 1.00 89.88 84 GLN A N 1
ATOM 675 C CA . GLN A 1 84 ? -2.042 -4.386 -8.346 1.00 89.88 84 GLN A CA 1
ATOM 676 C C . GLN A 1 84 ? -2.089 -5.479 -7.281 1.00 89.88 84 GLN A C 1
ATOM 678 O O . GLN A 1 84 ? -3.157 -5.747 -6.735 1.00 89.88 84 GLN A O 1
ATOM 683 N N . VAL A 1 85 ? -0.955 -6.108 -6.963 1.00 91.62 85 VAL A N 1
ATOM 684 C CA . VAL A 1 85 ? -0.888 -7.124 -5.904 1.00 91.62 85 VAL A CA 1
ATOM 685 C C . VAL A 1 85 ? -1.248 -6.495 -4.562 1.00 91.62 85 VAL A C 1
ATOM 687 O O . VAL A 1 85 ? -2.057 -7.056 -3.827 1.00 91.62 85 VAL A O 1
ATOM 690 N N . SER A 1 86 ? -0.733 -5.299 -4.272 1.00 93.31 86 SER A N 1
ATOM 691 C CA . SER A 1 86 ? -1.065 -4.577 -3.040 1.00 93.31 86 SER A CA 1
ATOM 692 C C . SER A 1 86 ? -2.560 -4.253 -2.955 1.00 93.31 86 SER A C 1
ATOM 694 O O . SER A 1 86 ? -3.185 -4.491 -1.921 1.00 93.31 86 SER A O 1
ATOM 696 N N . GLN A 1 87 ? -3.164 -3.776 -4.049 1.00 92.31 87 GLN A N 1
ATOM 697 C CA . GLN A 1 87 ? -4.605 -3.510 -4.122 1.00 92.31 87 GLN A CA 1
ATOM 698 C C . GLN A 1 87 ? -5.443 -4.781 -3.952 1.00 92.31 87 GLN A C 1
ATOM 700 O O . GLN A 1 87 ? -6.437 -4.767 -3.223 1.00 92.31 87 GLN A O 1
ATOM 705 N N . LEU A 1 88 ? -5.037 -5.885 -4.584 1.00 92.50 88 LEU A N 1
ATOM 706 C CA . LEU A 1 88 ? -5.700 -7.178 -4.435 1.00 92.50 88 LEU A CA 1
ATOM 707 C C . LEU A 1 88 ? -5.644 -7.653 -2.985 1.00 92.50 88 LEU A C 1
ATOM 709 O O . LEU A 1 88 ? -6.684 -8.002 -2.437 1.00 92.50 88 LEU A O 1
ATOM 713 N N . CYS A 1 89 ? -4.474 -7.611 -2.345 1.00 94.06 89 CYS A N 1
ATOM 714 C CA . CYS A 1 89 ? -4.324 -7.967 -0.936 1.00 94.06 89 CYS A CA 1
ATOM 715 C C . CYS A 1 89 ? -5.198 -7.086 -0.038 1.00 94.06 89 CYS A C 1
ATOM 717 O O . CYS A 1 89 ? -5.907 -7.597 0.825 1.00 94.06 89 CYS A O 1
ATOM 719 N N . TYR A 1 90 ? -5.211 -5.772 -0.260 1.00 94.00 90 TYR A N 1
ATOM 720 C CA . TYR A 1 90 ? -6.051 -4.863 0.514 1.00 94.00 90 TYR A CA 1
ATOM 721 C C . TYR A 1 90 ? -7.542 -5.210 0.382 1.00 94.00 90 TYR A C 1
ATOM 723 O O . TYR A 1 90 ? -8.232 -5.401 1.383 1.00 94.00 90 TYR A O 1
ATOM 731 N N . HIS A 1 91 ? -8.034 -5.362 -0.847 1.00 90.50 91 HIS A N 1
ATOM 732 C CA . HIS A 1 91 ? -9.450 -5.616 -1.089 1.00 90.50 91 HIS A CA 1
ATOM 733 C C . HIS A 1 91 ? -9.888 -7.013 -0.624 1.00 90.50 91 HIS A C 1
ATOM 735 O O . HIS A 1 91 ? -10.906 -7.171 0.053 1.00 90.50 91 HIS A O 1
ATOM 741 N N . TRP A 1 92 ? -9.119 -8.044 -0.975 1.00 91.19 92 TRP A N 1
ATOM 742 C CA . TRP A 1 92 ? -9.499 -9.432 -0.717 1.00 91.19 92 TRP A CA 1
ATOM 743 C C . TRP A 1 92 ? -9.198 -9.901 0.690 1.00 91.19 92 TRP A C 1
ATOM 745 O O . TRP A 1 92 ? -9.887 -10.79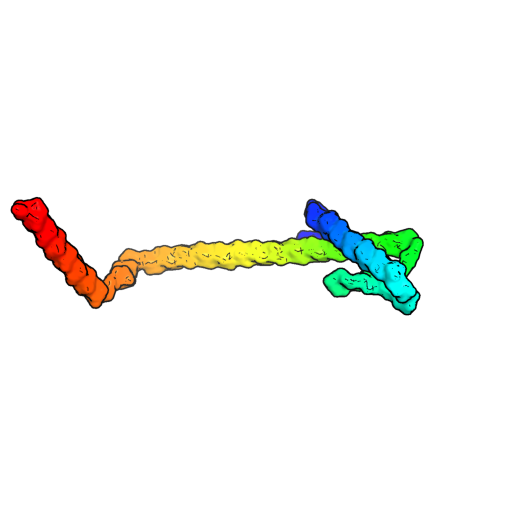8 1.168 1.00 91.19 92 TRP A O 1
ATOM 755 N N . PHE A 1 93 ? -8.192 -9.329 1.343 1.00 92.69 93 PHE A N 1
ATOM 756 C CA . PHE A 1 93 ? -7.839 -9.717 2.696 1.00 92.69 93 PHE A CA 1
ATOM 757 C C . PHE A 1 93 ? -8.353 -8.694 3.699 1.00 92.69 93 PHE A C 1
ATOM 759 O O . PHE A 1 93 ? -9.239 -9.015 4.481 1.00 92.69 93 PHE A O 1
ATOM 766 N N . ILE A 1 94 ? -7.876 -7.449 3.652 1.00 93.69 94 ILE A N 1
ATOM 767 C CA . ILE A 1 94 ? -8.189 -6.459 4.693 1.00 93.69 94 ILE A CA 1
ATOM 768 C C . ILE A 1 94 ? -9.685 -6.132 4.717 1.00 93.69 94 ILE A C 1
ATOM 770 O O . ILE A 1 94 ? -10.326 -6.290 5.756 1.00 93.69 94 ILE A O 1
ATOM 774 N N . THR A 1 95 ? -10.267 -5.732 3.582 1.00 94.19 95 THR A N 1
ATOM 775 C CA . THR A 1 95 ? -11.689 -5.354 3.535 1.00 94.19 95 THR A CA 1
ATOM 776 C C . THR A 1 95 ? -12.600 -6.538 3.857 1.00 94.19 95 THR A C 1
ATOM 778 O O . THR A 1 95 ? -13.535 -6.404 4.644 1.00 94.19 95 THR A O 1
ATOM 781 N N . ARG A 1 96 ? -12.318 -7.722 3.300 1.00 93.62 96 ARG A N 1
ATOM 782 C CA . ARG A 1 96 ? -13.098 -8.940 3.581 1.00 93.62 96 ARG A CA 1
ATOM 783 C C . ARG A 1 96 ? -13.005 -9.357 5.046 1.00 93.62 96 ARG A C 1
ATOM 785 O O . ARG A 1 96 ? -14.041 -9.638 5.640 1.00 93.62 96 ARG A O 1
ATOM 792 N N . CYS A 1 97 ? -11.809 -9.380 5.633 1.00 94.38 97 CYS A N 1
ATOM 793 C CA . CYS A 1 97 ? -11.627 -9.719 7.043 1.00 94.38 97 CYS A CA 1
ATOM 794 C C . CYS A 1 97 ? -12.364 -8.735 7.950 1.00 94.38 97 CYS A C 1
ATOM 796 O O . CYS A 1 97 ? -13.023 -9.178 8.883 1.00 94.38 97 CYS A O 1
ATOM 798 N N . ALA A 1 98 ? -12.319 -7.432 7.654 1.00 94.88 98 ALA A N 1
ATOM 799 C CA . ALA A 1 98 ? -13.058 -6.428 8.416 1.00 94.88 98 ALA A CA 1
ATOM 800 C C . ALA A 1 98 ? -14.575 -6.677 8.374 1.00 94.88 98 ALA A C 1
ATOM 802 O O . ALA A 1 98 ? -15.211 -6.711 9.421 1.00 94.88 98 ALA A O 1
ATOM 803 N N . LEU A 1 99 ? -15.141 -6.933 7.189 1.00 95.12 99 LEU A N 1
ATOM 804 C CA . LEU A 1 99 ? -16.572 -7.231 7.035 1.00 95.12 99 LEU A CA 1
ATOM 805 C C . LEU A 1 99 ? -16.984 -8.527 7.745 1.00 95.12 99 LEU A C 1
ATOM 807 O O . LEU A 1 99 ? -18.030 -8.586 8.388 1.00 95.12 99 LEU A O 1
ATOM 811 N N . VAL A 1 100 ? -16.164 -9.576 7.639 1.00 94.94 100 VAL A N 1
ATOM 812 C CA . VAL A 1 100 ? -16.422 -10.848 8.327 1.00 94.94 100 VAL A CA 1
ATOM 813 C C . VAL A 1 100 ? -16.340 -10.659 9.837 1.00 94.94 100 VAL A C 1
ATOM 815 O O . VAL A 1 100 ? -17.205 -11.160 10.551 1.00 94.94 100 VAL A O 1
ATOM 818 N N . LEU A 1 101 ? -15.333 -9.936 10.327 1.00 94.44 101 LEU A N 1
ATOM 819 C CA . LEU A 1 101 ? -15.168 -9.661 11.748 1.00 94.44 101 LEU A CA 1
ATOM 820 C C . LEU A 1 101 ? -16.348 -8.850 12.288 1.00 94.44 101 LEU A C 1
ATOM 822 O O . LEU A 1 101 ? -16.911 -9.237 13.303 1.00 94.44 101 LEU A O 1
ATOM 826 N N . ASP A 1 102 ? -16.762 -7.794 11.591 1.00 93.88 102 ASP A N 1
ATOM 827 C CA . ASP A 1 102 ? -17.909 -6.964 11.969 1.00 93.88 102 ASP A CA 1
ATOM 828 C C . ASP A 1 102 ? -19.204 -7.783 12.062 1.00 93.88 102 ASP A C 1
ATOM 830 O O . ASP A 1 102 ? -19.903 -7.763 13.078 1.00 93.88 102 ASP A O 1
ATOM 834 N N . SER A 1 103 ? -19.470 -8.611 11.048 1.00 94.19 103 SER A N 1
ATOM 835 C CA . SER A 1 103 ? -20.612 -9.527 11.047 1.00 94.19 103 SER A CA 1
ATOM 836 C C . SER A 1 103 ? -20.547 -10.528 12.205 1.00 94.19 103 SER A C 1
ATOM 838 O O . SER A 1 103 ? -21.544 -10.752 12.896 1.00 94.19 103 SER A O 1
ATOM 840 N N . LYS A 1 104 ? -19.371 -11.120 12.453 1.00 92.56 104 LYS A N 1
ATOM 841 C CA . LYS A 1 104 ? -19.179 -12.110 13.517 1.00 92.56 104 LYS A CA 1
ATOM 842 C C . LYS A 1 104 ? -19.314 -11.490 14.899 1.00 92.56 104 LYS A C 1
ATOM 844 O O . LYS A 1 104 ? -20.036 -12.057 15.714 1.00 92.56 104 LYS A O 1
ATOM 849 N N . LEU A 1 105 ? -18.696 -10.338 15.147 1.00 88.94 105 LEU A N 1
ATOM 850 C CA . LEU A 1 105 ? -18.820 -9.612 16.409 1.00 88.94 105 LEU A CA 1
ATOM 851 C C . LEU A 1 105 ? -20.273 -9.204 16.647 1.00 88.94 105 LEU A C 1
ATOM 853 O O . LEU A 1 105 ? -20.817 -9.526 17.698 1.00 88.94 105 LEU A O 1
ATOM 857 N N . SER A 1 106 ? -20.938 -8.616 15.650 1.00 87.69 106 SER A N 1
ATOM 858 C CA . SER A 1 106 ? -22.354 -8.241 15.749 1.00 87.69 106 SER A CA 1
ATOM 859 C C . SER A 1 106 ? -23.255 -9.433 16.081 1.00 87.69 106 SER A C 1
ATOM 861 O O . SER A 1 106 ? -24.177 -9.309 16.881 1.00 87.69 106 SER A O 1
ATOM 863 N N . SER A 1 107 ? -22.973 -10.611 15.512 1.00 87.06 107 SER A N 1
ATOM 864 C CA . SER A 1 107 ? -23.724 -11.834 15.827 1.00 87.06 107 SER A CA 1
ATOM 865 C C . SER A 1 107 ? -23.378 -12.444 17.192 1.00 87.06 107 SER A C 1
ATOM 867 O O . SER A 1 107 ? -24.228 -13.075 17.815 1.00 87.06 107 SER A O 1
ATOM 869 N N . ALA A 1 108 ? -22.137 -12.278 17.657 1.00 83.44 108 ALA A N 1
ATOM 870 C CA . ALA A 1 108 ? -21.651 -12.845 18.911 1.00 83.44 108 ALA A CA 1
ATOM 871 C C . ALA A 1 108 ? -22.085 -12.012 20.128 1.00 83.44 108 ALA A C 1
ATOM 873 O O . ALA A 1 108 ? -22.390 -12.573 21.181 1.00 83.44 108 ALA A O 1
ATOM 874 N N . PHE A 1 109 ? -22.174 -10.686 19.984 1.00 83.12 109 PHE A N 1
ATOM 875 C CA . PHE A 1 109 ? -22.671 -9.780 21.020 1.00 83.12 109 PHE A CA 1
ATOM 876 C C . PHE A 1 109 ? -24.200 -9.776 21.079 1.00 83.12 109 PHE A C 1
ATOM 878 O O . PHE A 1 109 ? -24.867 -8.780 20.804 1.00 83.12 109 PHE A O 1
ATOM 885 N N . THR A 1 110 ? -24.776 -10.902 21.492 1.00 81.38 110 THR A N 1
ATOM 886 C CA . THR A 1 110 ? -26.171 -10.912 21.944 1.00 81.38 110 THR A CA 1
ATOM 887 C C . THR A 1 110 ? -26.324 -10.016 23.177 1.00 81.38 110 THR A C 1
ATOM 889 O O . THR A 1 110 ? -25.389 -9.870 23.969 1.00 81.38 110 THR A O 1
ATOM 892 N N . SER A 1 111 ? -27.508 -9.426 23.375 1.00 75.94 111 SER A N 1
ATOM 893 C CA . SER A 1 111 ? -27.754 -8.487 24.480 1.00 75.94 111 SER A CA 1
ATOM 894 C C . SER A 1 111 ? -27.385 -9.075 25.848 1.00 75.94 111 SER A C 1
ATOM 896 O O . SER A 1 111 ? -26.848 -8.363 26.687 1.00 75.94 111 SER A O 1
ATOM 898 N N . ALA A 1 112 ? -27.602 -10.378 26.053 1.00 73.75 112 ALA A N 1
ATOM 899 C CA . ALA A 1 112 ? -27.268 -11.069 27.297 1.00 73.75 112 ALA A CA 1
ATOM 900 C C . ALA A 1 112 ? -25.752 -11.127 27.568 1.00 73.75 112 ALA A C 1
ATOM 902 O O . ALA A 1 112 ? -25.315 -10.789 28.665 1.00 73.75 112 ALA A O 1
ATOM 903 N N . ILE A 1 113 ? -24.947 -11.488 26.563 1.00 82.81 113 ILE A N 1
ATOM 904 C CA . ILE A 1 113 ? -23.480 -11.561 26.687 1.00 82.81 113 ILE A CA 1
ATOM 905 C C . ILE A 1 113 ? -22.885 -10.157 26.832 1.00 82.81 113 ILE A C 1
ATOM 907 O O . ILE A 1 113 ? -21.946 -9.953 27.599 1.00 82.81 113 ILE A O 1
ATOM 911 N N . LEU A 1 114 ? -23.461 -9.168 26.142 1.00 82.31 114 LEU A N 1
ATOM 912 C CA . LEU A 1 114 ? -23.023 -7.780 26.247 1.00 82.31 114 LEU A CA 1
ATOM 913 C C . LEU A 1 114 ? -23.174 -7.247 27.681 1.00 82.31 114 LEU A C 1
ATOM 915 O O . LEU A 1 114 ? -22.262 -6.593 28.175 1.00 82.31 114 LEU A O 1
ATOM 919 N N . PHE A 1 115 ? -24.277 -7.553 28.375 1.00 82.94 115 PHE A N 1
ATOM 920 C CA . PHE A 1 115 ? -24.454 -7.163 29.781 1.00 82.94 115 PHE A CA 1
ATOM 921 C C . PHE A 1 115 ? -23.420 -7.802 30.710 1.00 82.94 115 PHE A C 1
ATOM 923 O O . PHE A 1 115 ? -22.957 -7.150 31.643 1.00 82.94 115 PHE A O 1
ATOM 930 N N . GLU A 1 116 ? -23.052 -9.056 30.458 1.00 85.44 116 GLU A N 1
ATOM 931 C CA . GLU A 1 116 ? -22.028 -9.749 31.235 1.00 85.44 116 GLU A CA 1
ATOM 932 C C . GLU A 1 116 ? -20.636 -9.149 30.995 1.00 85.44 116 GLU A C 1
ATOM 934 O O . GLU A 1 116 ? -19.913 -8.872 31.948 1.00 85.44 116 GLU A O 1
ATOM 939 N N . TRP A 1 117 ? -20.283 -8.871 29.737 1.00 83.94 117 TRP A N 1
ATOM 940 C CA . TRP A 1 117 ? -18.979 -8.313 29.360 1.00 83.94 117 TRP A CA 1
ATOM 941 C C . TRP A 1 117 ? -18.818 -6.833 29.708 1.00 83.94 117 TRP A C 1
ATOM 943 O O . TRP A 1 117 ? -17.717 -6.393 30.027 1.00 83.94 117 TRP A O 1
ATOM 953 N N . MET A 1 118 ? -19.902 -6.055 29.659 1.00 87.31 118 MET A N 1
ATOM 954 C CA . MET A 1 118 ? -19.902 -4.655 30.093 1.00 87.31 118 MET A CA 1
ATOM 955 C C . MET A 1 118 ? -20.061 -4.508 31.608 1.00 87.31 118 MET A C 1
ATOM 957 O O . MET A 1 118 ? -20.075 -3.381 32.112 1.00 87.31 118 MET A O 1
ATOM 961 N N . ARG A 1 119 ? -20.200 -5.613 32.351 1.00 87.88 119 ARG A N 1
ATOM 962 C CA . ARG A 1 119 ? -20.274 -5.556 33.804 1.00 87.88 119 ARG A CA 1
ATOM 963 C C . ARG A 1 119 ? -18.945 -5.056 34.348 1.00 87.88 119 ARG A C 1
ATOM 965 O O . ARG A 1 119 ? -17.910 -5.706 34.237 1.00 87.88 119 ARG A O 1
ATOM 972 N N . GLU A 1 120 ? -19.001 -3.887 34.963 1.00 90.56 120 GLU A N 1
ATOM 973 C CA . GLU A 1 120 ? -17.839 -3.293 35.598 1.00 90.56 120 GLU A CA 1
ATOM 974 C C . GLU A 1 120 ? -17.348 -4.180 36.758 1.00 90.56 120 GLU A C 1
ATOM 976 O O . GLU A 1 120 ? -18.164 -4.676 37.546 1.00 90.56 120 GLU A O 1
ATOM 981 N N . PRO A 1 121 ? -16.026 -4.379 36.897 1.00 93.25 121 PRO A N 1
ATOM 982 C CA . PRO A 1 121 ? -15.457 -5.047 38.057 1.00 93.25 121 PRO A CA 1
ATOM 983 C C . PRO A 1 121 ? -15.831 -4.325 39.357 1.00 93.25 121 PRO A C 1
ATOM 985 O O . PRO A 1 121 ? -15.837 -3.093 39.417 1.00 93.25 121 PRO A O 1
ATOM 988 N N . PHE A 1 122 ? -16.080 -5.093 40.420 1.00 92.75 122 PHE A N 1
ATOM 989 C CA . PHE A 1 122 ? -16.548 -4.562 41.705 1.00 92.75 122 PHE A CA 1
ATOM 990 C C . PHE A 1 122 ? -15.657 -3.436 42.256 1.00 92.75 122 PHE A C 1
ATOM 992 O O . PHE A 1 122 ? -16.163 -2.392 42.666 1.00 92.75 122 PHE A O 1
ATOM 999 N N . ASP A 1 123 ? -14.334 -3.596 42.183 1.00 94.94 123 ASP A N 1
A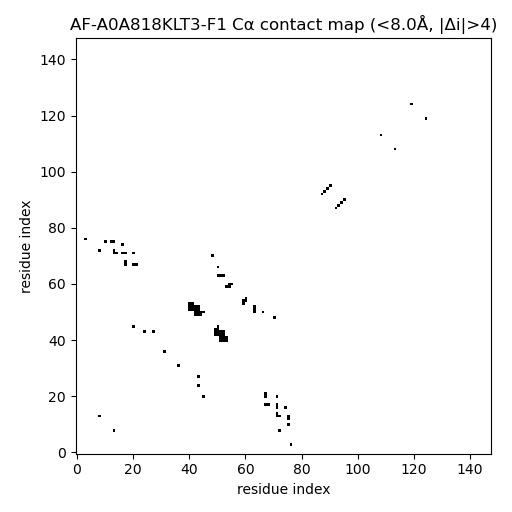TOM 1000 C CA . ASP A 1 123 ? -13.380 -2.606 42.695 1.00 94.94 123 ASP A CA 1
ATOM 1001 C C . ASP A 1 123 ? -13.485 -1.254 41.971 1.00 94.94 123 ASP A C 1
ATOM 1003 O O . ASP A 1 123 ? -13.359 -0.190 42.585 1.00 94.94 123 ASP A O 1
ATOM 1007 N N . GLN A 1 124 ? -13.747 -1.274 40.659 1.00 93.75 124 GLN A N 1
ATOM 1008 C CA . GLN A 1 124 ? -13.924 -0.057 39.863 1.00 93.75 124 GLN A CA 1
ATOM 1009 C C . GLN A 1 124 ? -15.254 0.623 40.193 1.00 93.75 124 GLN A C 1
ATOM 1011 O O . GLN A 1 124 ? -15.280 1.838 40.413 1.00 93.75 124 GLN A O 1
ATOM 1016 N N . GLN A 1 125 ? -16.322 -0.164 40.350 1.00 94.19 125 GLN A N 1
ATOM 1017 C CA . GLN A 1 125 ? -17.622 0.340 40.777 1.00 94.19 125 GLN A CA 1
ATOM 1018 C C . GLN A 1 125 ? -17.535 1.012 42.157 1.00 94.19 125 GLN A C 1
ATOM 1020 O O . GLN A 1 125 ? -17.985 2.149 42.320 1.00 94.19 125 GLN A O 1
ATOM 1025 N N . GLN A 1 126 ? -16.891 0.365 43.131 1.00 95.31 126 GLN A N 1
ATOM 1026 C CA . GLN A 1 126 ? -16.725 0.909 44.479 1.00 95.31 126 GLN A CA 1
ATOM 1027 C C . GLN A 1 126 ? -15.874 2.186 44.475 1.00 95.31 126 GLN A C 1
ATOM 1029 O O . GLN A 1 126 ? -16.211 3.173 45.135 1.00 95.31 126 GLN A O 1
ATOM 1034 N N . LYS A 1 127 ? -14.792 2.210 43.687 1.00 96.00 127 LYS A N 1
ATOM 1035 C CA . LYS A 1 127 ? -13.963 3.408 43.514 1.00 96.00 127 LYS A CA 1
ATOM 1036 C C . LYS A 1 127 ? -14.766 4.567 42.922 1.00 96.00 127 LYS A C 1
ATOM 1038 O O . LYS A 1 127 ? -14.661 5.688 43.420 1.00 96.00 127 LYS A O 1
ATOM 1043 N N . ARG A 1 128 ? -15.584 4.310 41.897 1.00 95.25 128 ARG A N 1
ATOM 1044 C CA . ARG A 1 128 ? -16.452 5.321 41.280 1.00 95.25 128 ARG A CA 1
ATOM 1045 C C . ARG A 1 128 ? -17.474 5.868 42.272 1.00 95.25 128 ARG A C 1
ATOM 1047 O O . ARG A 1 128 ? -17.654 7.080 42.338 1.00 95.25 128 ARG A O 1
ATOM 1054 N N . GLU A 1 129 ? -18.113 5.010 43.061 1.00 96.38 129 GLU A N 1
ATOM 1055 C CA . GLU A 1 129 ? -19.071 5.444 44.083 1.00 96.38 129 GLU A CA 1
ATOM 1056 C C . GLU A 1 129 ? -18.419 6.306 45.168 1.00 96.38 129 GLU A C 1
ATOM 1058 O O . GLU A 1 129 ? -18.984 7.325 45.566 1.00 96.38 129 GLU A O 1
ATOM 1063 N N . ASN A 1 130 ? -17.216 5.945 45.616 1.00 96.38 130 ASN A N 1
ATOM 1064 C CA . ASN A 1 130 ? -16.474 6.737 46.594 1.00 96.38 130 ASN A CA 1
ATOM 1065 C C . ASN A 1 130 ? -16.085 8.110 46.034 1.00 96.38 130 ASN A C 1
ATOM 1067 O O . ASN A 1 130 ? -16.272 9.121 46.707 1.00 96.38 130 ASN A O 1
ATOM 1071 N N . LEU A 1 131 ? -15.601 8.163 44.788 1.00 96.50 131 LEU A N 1
ATOM 1072 C CA . LEU A 1 131 ? -15.287 9.427 44.118 1.00 96.50 131 LEU A CA 1
ATOM 1073 C C . LEU A 1 131 ? -16.533 10.297 43.938 1.00 96.50 131 LEU A C 1
ATOM 1075 O O . LEU A 1 131 ? -16.473 11.494 44.204 1.00 96.50 131 LEU A O 1
ATOM 1079 N N . LYS A 1 132 ? -17.667 9.698 43.562 1.00 97.06 132 LYS A N 1
ATOM 1080 C CA . LYS A 1 132 ? -18.943 10.408 43.437 1.00 97.06 132 LYS A CA 1
ATOM 1081 C C . LYS A 1 132 ? -19.371 11.031 44.768 1.00 97.06 132 LYS A C 1
ATOM 1083 O O . LYS A 1 132 ? -19.661 12.218 44.811 1.00 97.06 132 LYS A O 1
ATOM 1088 N N . LYS A 1 133 ? -19.302 10.276 45.870 1.00 96.75 133 LYS A N 1
ATOM 1089 C CA . LYS A 1 133 ? -19.599 10.800 47.217 1.00 96.75 133 LYS A CA 1
ATOM 1090 C C . LYS A 1 133 ? -18.681 11.958 47.610 1.00 96.75 133 LYS A C 1
ATOM 1092 O O . LYS A 1 133 ? -19.152 12.922 48.209 1.00 96.75 133 LYS A O 1
ATOM 1097 N N . SER A 1 134 ? -17.391 11.871 47.282 1.00 96.75 134 SER A N 1
ATOM 1098 C CA . SER A 1 134 ? -16.437 12.953 47.543 1.00 96.75 134 SER A CA 1
ATOM 1099 C C . SER A 1 134 ? -16.761 14.211 46.738 1.00 96.75 134 SER A C 1
ATOM 1101 O O . SER A 1 134 ? -16.702 15.307 47.290 1.00 96.75 134 SER A O 1
ATOM 1103 N N . ILE A 1 135 ? -17.139 14.068 45.464 1.00 96.94 135 ILE A N 1
ATOM 1104 C CA . ILE A 1 135 ? -17.575 15.190 44.621 1.00 96.94 135 ILE A CA 1
ATOM 1105 C C . ILE A 1 135 ? -18.840 15.829 45.203 1.00 96.94 135 ILE A C 1
ATOM 1107 O O . ILE A 1 135 ? -18.826 17.023 45.486 1.00 96.94 135 ILE A O 1
ATOM 1111 N N . ASP A 1 136 ? -19.870 15.037 45.511 1.00 96.94 136 ASP A N 1
ATOM 1112 C CA . ASP A 1 136 ? -21.130 15.535 46.083 1.00 96.94 136 ASP A CA 1
ATOM 1113 C C . ASP A 1 136 ? -20.922 16.252 47.435 1.00 96.94 136 ASP A C 1
ATOM 1115 O O . ASP A 1 136 ? -21.696 17.129 47.830 1.00 96.94 136 ASP A O 1
ATOM 1119 N N . ALA A 1 137 ? -19.909 15.847 48.210 1.00 95.25 137 ALA A N 1
ATOM 1120 C CA . ALA A 1 137 ? -19.538 16.511 49.457 1.00 95.25 137 ALA A CA 1
ATOM 1121 C C . ALA A 1 137 ? -18.839 17.855 49.202 1.00 95.25 137 ALA A C 1
ATOM 1123 O O . ALA A 1 137 ? -19.169 18.846 49.856 1.00 95.25 137 ALA A O 1
ATOM 1124 N N . MET A 1 138 ? -17.913 17.901 48.240 1.00 94.81 138 MET A N 1
ATOM 1125 C CA . MET A 1 138 ? -17.236 19.137 47.839 1.00 94.81 138 MET A CA 1
ATOM 1126 C C . MET A 1 138 ? -18.217 20.154 47.250 1.00 94.81 138 MET A C 1
ATOM 1128 O O . MET A 1 138 ? -18.167 21.321 47.625 1.00 94.81 138 MET A O 1
ATOM 1132 N N . GLU A 1 139 ? -19.150 19.721 46.399 1.00 95.38 139 GLU A N 1
ATOM 1133 C CA . GLU A 1 139 ? -20.178 20.591 45.814 1.00 95.38 139 GLU A CA 1
ATOM 1134 C C . GLU A 1 139 ? -21.082 21.210 46.885 1.00 95.38 139 GLU A C 1
ATOM 1136 O O . GLU A 1 139 ? -21.328 22.417 46.875 1.00 95.38 139 GLU A O 1
ATOM 1141 N N . ARG A 1 140 ? -21.525 20.411 47.865 1.00 94.00 140 ARG A N 1
ATOM 1142 C CA . ARG A 1 140 ? -22.323 20.916 48.992 1.00 94.00 140 ARG A CA 1
ATOM 1143 C C . ARG A 1 140 ? -21.548 21.905 49.858 1.00 94.00 140 ARG A C 1
ATOM 1145 O O . ARG A 1 140 ? -22.101 22.938 50.225 1.00 94.00 140 ARG A O 1
ATOM 1152 N N . ALA A 1 141 ? -20.282 21.622 50.160 1.00 92.62 141 ALA A N 1
ATOM 1153 C CA . ALA A 1 141 ? -19.436 22.539 50.921 1.00 92.62 141 ALA A CA 1
ATOM 1154 C C . ALA A 1 141 ? -19.234 23.874 50.184 1.00 92.62 141 ALA A C 1
ATOM 1156 O O . ALA A 1 141 ? -19.306 24.939 50.797 1.00 92.62 141 ALA A O 1
ATOM 1157 N N . LEU A 1 142 ? -19.048 23.824 48.863 1.00 93.00 142 LEU A N 1
ATOM 1158 C CA . LEU A 1 142 ? -18.890 25.006 48.021 1.00 93.00 142 LEU A CA 1
ATOM 1159 C C . LEU A 1 142 ? -20.176 25.846 47.974 1.00 93.00 142 LEU A C 1
ATOM 1161 O O . LEU A 1 142 ? -20.120 27.061 48.145 1.00 93.00 142 LEU A O 1
ATOM 1165 N N . ALA A 1 143 ? -21.338 25.200 47.836 1.00 92.69 143 ALA A N 1
ATOM 1166 C CA . ALA A 1 143 ? -22.637 25.868 47.876 1.00 92.69 143 ALA A CA 1
ATOM 1167 C C . ALA A 1 143 ? -22.927 26.516 49.242 1.00 92.69 143 ALA A C 1
ATOM 1169 O O . ALA A 1 143 ? -23.511 27.595 49.302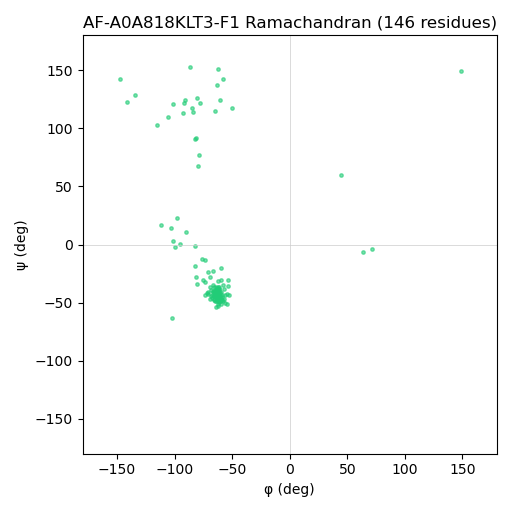 1.00 92.69 143 ALA A O 1
ATOM 1170 N N . MET A 1 144 ? -22.511 25.895 50.349 1.00 89.81 144 MET A N 1
ATOM 1171 C CA . MET A 1 144 ? -22.632 26.504 51.680 1.00 89.81 144 MET A CA 1
ATOM 1172 C C . MET A 1 144 ? -21.705 27.713 51.842 1.00 89.81 144 MET A C 1
ATOM 1174 O O . MET A 1 144 ? -22.126 28.714 52.408 1.00 89.81 144 MET A O 1
ATOM 1178 N N . GLY A 1 145 ? -20.480 27.652 51.312 1.00 82.56 145 GLY A N 1
ATOM 1179 C CA . GLY A 1 145 ? -19.524 28.763 51.362 1.00 82.56 145 GLY A CA 1
ATOM 1180 C C . GLY A 1 145 ? -19.879 29.956 50.466 1.00 82.56 145 GLY A C 1
ATOM 1181 O O . GLY A 1 145 ? -19.440 31.062 50.742 1.00 82.56 145 GLY A O 1
ATOM 1182 N N . GLN A 1 146 ? -20.672 29.756 49.409 1.00 80.44 146 GLN A N 1
ATOM 1183 C CA . GLN A 1 146 ? -21.182 30.839 48.552 1.00 80.44 146 GLN A CA 1
ATOM 1184 C C . GLN A 1 146 ? -22.434 31.531 49.116 1.00 80.44 146 GLN A C 1
ATOM 1186 O O . GLN A 1 146 ? -22.763 32.632 48.685 1.00 80.44 146 GLN A O 1
ATOM 1191 N N . ASN A 1 147 ? -23.133 30.882 50.052 1.00 71.62 147 ASN A N 1
ATOM 1192 C CA . ASN A 1 147 ? -24.344 31.394 50.700 1.00 71.62 147 ASN A CA 1
ATOM 1193 C C . ASN A 1 147 ? -24.084 31.971 52.109 1.00 71.62 147 ASN A C 1
ATOM 1195 O O . ASN A 1 147 ? -25.043 32.340 52.789 1.00 71.62 147 ASN A O 1
ATOM 1199 N N . ALA A 1 148 ? -22.824 32.002 52.553 1.00 53.81 148 ALA A N 1
ATOM 1200 C 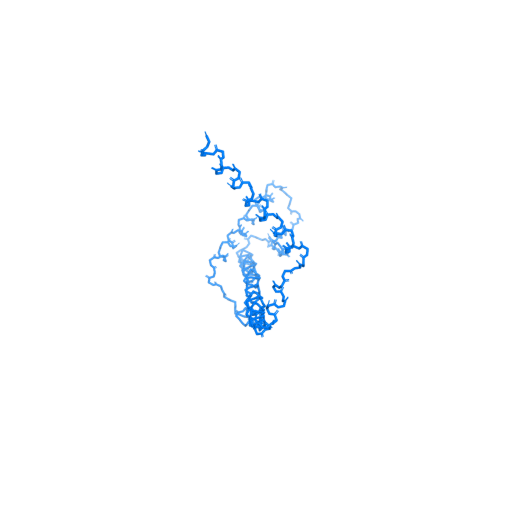CA . ALA A 1 148 ? -22.369 32.561 53.829 1.00 53.81 148 ALA A CA 1
ATOM 1201 C C . ALA A 1 148 ? -21.711 33.931 53.616 1.00 53.81 148 ALA A C 1
ATOM 1203 O O . ALA A 1 148 ? -21.897 34.800 54.497 1.00 53.81 148 ALA A O 1
#

Sequence (148 aa):
LEIEQRVFTLNHYYMDTVNKIKKKYQEYNDSVKLNGNTKVSPKFCINDFVIDVSGLSNEHQAALDAQIAMSAYCRVVEKRIVDQVSQLCYHWFITRCALVLDSKLSSAFTSAILFEWMREPFDQQQKRENLKKSIDAMERALAMGQNA

Mean predicted aligned error: 12.94 Å

Foldseek 3Di:
DVVVVDQDDPDPQLVVQLVVVVVVVVVVVVVVVVVPPPPDQDFDDDPNDTQGNPDDDPVSVVVNSVSSSVVSSVVVVVVVCVVVVVVCCCVVPVVVVVVVVVVVVVVVPDVVVVCVVPDDDPVVVVVVVVVVVVVVVVVVVVVVVVVD

pLDDT: mean 80.43, std 13.17, range [50.12, 97.06]

Solvent-accessible surface area (backbone atoms only — not comparable to full-atom values): 8624 Å² total; per-residue (Å²): 119,75,72,74,78,48,98,74,79,92,53,71,65,40,61,55,40,36,52,54,50,52,50,54,48,49,57,48,51,54,54,51,67,75,62,71,72,83,87,59,76,53,68,50,69,57,93,88,44,74,42,77,61,76,64,93,45,74,66,45,51,51,50,45,54,50,53,43,50,52,55,23,48,53,51,52,50,51,52,49,50,55,52,49,53,52,51,48,46,44,55,67,45,55,52,44,50,51,53,52,48,52,54,48,50,61,67,64,56,40,73,72,56,42,55,61,72,67,51,73,56,67,70,61,51,52,50,51,52,52,51,48,54,52,49,58,49,50,53,51,53,50,56,52,65,75,76,107

Secondary structure (DSSP, 8-state):
-GGGGS-----THHHHHHHHHHHHHHHHHHHHHHT---SS--EEEETTEEEE----SHHHHHHHHHHHHHHHHHHHHHHHHHHHHHHHHIIIIIIHHHHHHHHHHHHH--HHHHHHHT---HHHHHHHHHHHHHHHHHHHHHHHHH--

Nearest PDB structures (foldseek):
  9cpc-assembly1_3E  TM=2.851E-01  e=4.864E+00  Sus scrofa